Protein AF-A0A9E2ZC95-F1 (afdb_monomer_lite)

Secondary structure (DSSP, 8-state):
----TTGGGTEEEEEEEEETTEEEEEEEE--SS-EEEEEEEPPTTHHHHHHHHTT-EEEEEPPP---S---SSS-TTTTHHHHHS-S---EEEEPPPP-----

Foldseek 3Di:
DDDFPCVVVQKGKDFDDDDPQWTKIWIWGNDVVIDIDIDTDHPPCPVVVVCVVQVWAPKDKDQDDDDPCPPDDQDPCSCVSCNVPPPDIDIDIHHDDPPPPDD

Structure (mmCIF, N/CA/C/O backbone):
data_AF-A0A9E2ZC95-F1
#
_entry.id   AF-A0A9E2ZC95-F1
#
loop_
_atom_site.group_PDB
_atom_site.id
_atom_site.type_symbol
_atom_site.label_atom_id
_atom_site.label_alt_id
_atom_site.label_comp_id
_atom_site.label_asym_id
_atom_site.label_entity_id
_atom_site.label_seq_id
_atom_site.pdbx_PDB_ins_code
_atom_site.Cartn_x
_atom_site.Cartn_y
_atom_site.Cartn_z
_atom_site.occupancy
_atom_site.B_iso_or_equiv
_atom_site.auth_seq_id
_atom_site.auth_comp_id
_atom_site.auth_asym_id
_atom_site.auth_atom_id
_atom_site.pdbx_PDB_model_num
ATOM 1 N N . MET A 1 1 ? -8.201 3.610 -22.076 1.00 43.31 1 MET A N 1
ATOM 2 C CA . MET A 1 1 ? -7.500 2.478 -21.436 1.00 43.31 1 MET A CA 1
ATOM 3 C C . MET A 1 1 ? -6.668 3.065 -20.310 1.00 43.31 1 MET A C 1
ATOM 5 O O . MET A 1 1 ? -5.870 3.950 -20.583 1.00 43.31 1 MET A O 1
ATOM 9 N N . TRP A 1 2 ? -6.950 2.717 -19.057 1.00 46.53 2 TRP A N 1
ATOM 10 C CA . TRP A 1 2 ? -6.219 3.278 -17.915 1.00 46.53 2 TRP A CA 1
ATOM 11 C C . TRP A 1 2 ? -4.831 2.631 -17.837 1.00 46.53 2 TRP A C 1
ATOM 13 O O . TRP A 1 2 ? -4.737 1.433 -18.106 1.00 46.53 2 TRP A O 1
ATOM 23 N N . PRO A 1 3 ? -3.763 3.382 -17.525 1.00 52.94 3 PRO A N 1
ATOM 24 C CA . PRO A 1 3 ? -2.413 2.836 -17.533 1.00 52.94 3 PRO A CA 1
ATOM 25 C C . PRO A 1 3 ? -2.262 1.726 -16.488 1.00 52.94 3 PRO A C 1
ATOM 27 O O . PRO A 1 3 ? -2.708 1.861 -15.347 1.00 52.94 3 PRO A O 1
ATOM 30 N N . THR A 1 4 ? -1.616 0.632 -16.888 1.00 61.56 4 THR A N 1
ATOM 31 C CA . THR A 1 4 ? -1.231 -0.466 -16.002 1.00 61.56 4 THR A CA 1
ATOM 32 C C . THR A 1 4 ? -0.061 -0.011 -15.136 1.00 61.56 4 THR A C 1
ATOM 34 O O . THR A 1 4 ? 1.073 0.073 -15.604 1.00 61.56 4 THR A O 1
ATOM 37 N N . VAL A 1 5 ? -0.324 0.323 -13.876 1.00 70.00 5 VAL A N 1
ATOM 38 C CA . VAL A 1 5 ? 0.711 0.831 -12.968 1.00 70.00 5 VAL A CA 1
ATOM 39 C C . VAL A 1 5 ? 1.480 -0.359 -12.372 1.00 70.00 5 VAL A C 1
ATOM 41 O O . VAL A 1 5 ? 0.854 -1.325 -11.937 1.00 70.00 5 VAL A O 1
ATOM 44 N N . TYR A 1 6 ? 2.818 -0.270 -12.346 1.00 82.06 6 TYR A N 1
ATOM 45 C CA . TYR A 1 6 ? 3.763 -1.184 -11.666 1.00 82.06 6 TYR A CA 1
ATOM 46 C C . TYR A 1 6 ? 4.207 -2.477 -12.367 1.00 82.06 6 TYR A C 1
ATOM 48 O O . TYR A 1 6 ? 4.872 -3.284 -11.719 1.00 82.06 6 TYR A O 1
ATOM 56 N N . GLN A 1 7 ? 3.951 -2.679 -13.667 1.00 84.56 7 GLN A N 1
ATOM 57 C CA . GLN A 1 7 ? 4.381 -3.920 -14.349 1.00 84.56 7 GLN A CA 1
ATOM 58 C C . GLN A 1 7 ? 5.881 -4.201 -14.193 1.00 84.56 7 GLN A C 1
ATOM 60 O O . GLN A 1 7 ? 6.274 -5.336 -13.935 1.00 84.56 7 GLN A O 1
ATOM 65 N N . LYS A 1 8 ? 6.714 -3.153 -14.248 1.00 85.69 8 LYS A N 1
ATOM 66 C CA . LYS A 1 8 ? 8.166 -3.253 -14.022 1.00 85.69 8 LYS A CA 1
ATOM 67 C C . LYS A 1 8 ? 8.560 -3.724 -12.615 1.00 85.69 8 LYS A C 1
ATOM 69 O O . LYS A 1 8 ? 9.700 -4.112 -12.410 1.00 85.69 8 LYS A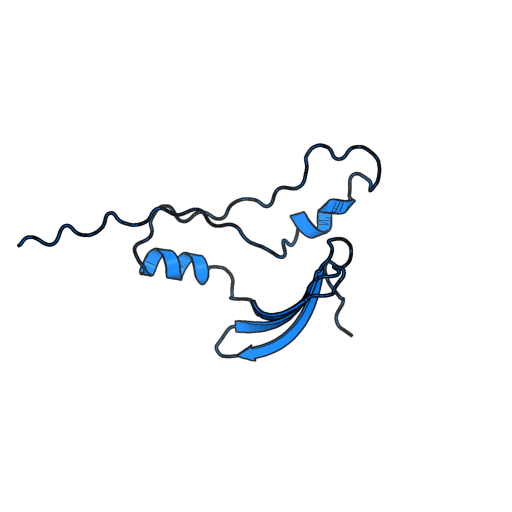 O 1
ATOM 74 N N . TYR A 1 9 ? 7.630 -3.715 -11.664 1.00 86.38 9 TYR A N 1
ATOM 75 C CA . TYR A 1 9 ? 7.806 -4.226 -10.304 1.00 86.38 9 TYR A CA 1
ATOM 76 C C . TYR A 1 9 ? 7.092 -5.574 -10.084 1.00 86.38 9 TYR A C 1
ATOM 78 O O . TYR A 1 9 ? 6.860 -5.960 -8.942 1.00 86.38 9 TYR A O 1
ATOM 86 N N . GLY A 1 10 ? 6.717 -6.283 -11.158 1.00 89.44 10 GLY A N 1
ATOM 87 C CA . GLY A 1 10 ? 6.141 -7.633 -11.086 1.00 89.44 10 GLY A CA 1
ATOM 88 C C . GLY A 1 10 ? 4.641 -7.681 -10.778 1.00 89.44 10 GLY A C 1
ATOM 89 O O . GLY A 1 10 ? 4.112 -8.733 -10.425 1.00 89.44 10 GLY A O 1
ATOM 90 N N . LEU A 1 11 ? 3.942 -6.554 -10.907 1.00 91.38 11 LEU A N 1
ATOM 91 C CA . LEU A 1 11 ? 2.546 -6.389 -10.510 1.00 91.38 11 LEU A CA 1
ATOM 92 C C . LEU A 1 11 ? 1.787 -5.600 -11.573 1.00 91.38 11 LEU A C 1
ATOM 94 O O . LEU A 1 11 ? 2.257 -4.587 -12.074 1.00 91.38 11 LEU A O 1
ATOM 98 N N . SER A 1 12 ? 0.555 -5.993 -11.849 1.00 92.12 12 SER A N 1
ATOM 99 C CA . SER A 1 12 ? -0.410 -5.125 -12.518 1.00 92.12 12 SER A CA 1
ATOM 100 C C . SER A 1 12 ? -1.721 -5.121 -11.760 1.00 92.12 12 SER A C 1
ATOM 102 O O . SER A 1 12 ? -2.066 -6.091 -11.087 1.00 92.12 12 SER A O 1
ATOM 104 N N . TYR A 1 13 ? -2.472 -4.033 -11.876 1.00 91.88 13 TYR A N 1
ATOM 105 C CA . TYR A 1 13 ? -3.841 -4.007 -11.393 1.00 91.88 13 TYR A CA 1
ATOM 106 C C . TYR A 1 13 ? -4.729 -3.159 -12.292 1.00 91.88 13 TYR A C 1
ATOM 108 O O . TYR A 1 13 ? -4.276 -2.247 -12.987 1.00 91.88 13 TYR A O 1
ATOM 116 N N . THR A 1 14 ? -6.020 -3.453 -12.239 1.00 92.75 14 THR A N 1
ATOM 117 C CA . THR A 1 14 ? -7.071 -2.664 -12.874 1.00 92.75 14 THR A CA 1
ATOM 118 C C . THR A 1 14 ? -8.137 -2.332 -11.842 1.00 92.75 14 THR A C 1
ATOM 120 O O . THR A 1 14 ? -8.482 -3.148 -10.988 1.00 92.75 14 THR A O 1
ATOM 123 N N . ARG A 1 15 ? -8.646 -1.100 -11.883 1.00 92.25 15 ARG A N 1
ATOM 124 C CA . ARG A 1 15 ? -9.795 -0.700 -11.066 1.00 92.25 15 ARG A CA 1
ATOM 125 C C . ARG A 1 15 ? -11.052 -1.345 -11.641 1.00 92.25 15 ARG A C 1
ATOM 127 O O . ARG A 1 15 ? -11.251 -1.297 -12.850 1.00 92.25 15 ARG A O 1
ATOM 134 N N . THR A 1 16 ? -11.887 -1.917 -10.780 1.00 94.62 16 THR A N 1
ATOM 135 C CA . THR A 1 16 ? -13.123 -2.601 -11.184 1.00 94.62 16 THR A CA 1
ATOM 136 C C . THR A 1 16 ? -14.349 -1.763 -10.822 1.00 94.62 16 THR A C 1
ATOM 138 O O . THR A 1 16 ? -14.798 -0.945 -11.618 1.00 94.62 16 THR A O 1
ATOM 141 N N . ARG A 1 17 ? -14.871 -1.912 -9.603 1.00 94.75 17 ARG A N 1
ATOM 142 C CA . ARG A 1 17 ? -16.103 -1.272 -9.117 1.00 94.75 17 ARG A CA 1
ATOM 143 C C . ARG A 1 17 ? -15.845 -0.450 -7.861 1.00 94.75 17 ARG A C 1
ATOM 145 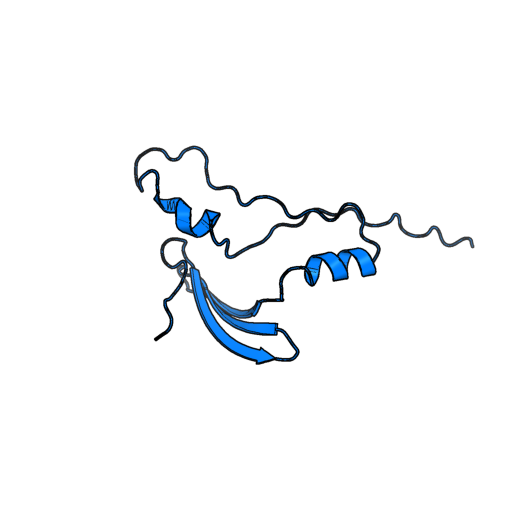O O . ARG A 1 17 ? -15.041 -0.848 -7.026 1.00 94.75 17 ARG A O 1
ATOM 152 N N . PHE A 1 18 ? -16.548 0.666 -7.694 1.00 95.38 18 PHE A N 1
ATOM 153 C CA . PHE A 1 18 ? -16.563 1.395 -6.425 1.00 95.38 18 PHE A CA 1
ATOM 154 C C . PHE A 1 18 ? -17.695 0.855 -5.542 1.00 95.38 18 PHE A C 1
ATOM 156 O O . PHE A 1 18 ? -18.839 0.799 -5.985 1.00 95.38 18 PHE A O 1
ATOM 163 N N . VAL A 1 19 ? -17.386 0.412 -4.320 1.00 94.50 19 VAL A N 1
ATOM 164 C CA . VAL A 1 19 ? -18.349 -0.253 -3.423 1.00 94.50 19 VAL A CA 1
ATOM 165 C C . VAL A 1 19 ? -18.162 0.246 -1.997 1.00 94.50 19 VAL A C 1
ATOM 167 O O . VAL A 1 19 ? -17.095 0.077 -1.407 1.00 94.50 19 VAL A O 1
ATOM 170 N N . SER A 1 20 ? -19.215 0.838 -1.427 1.00 92.75 20 SER A N 1
ATOM 171 C CA . SER A 1 20 ? -19.250 1.288 -0.025 1.00 92.75 20 SER A CA 1
ATOM 172 C C . SER A 1 20 ? -18.018 2.116 0.373 1.00 92.75 20 SER A C 1
ATOM 174 O O . SER A 1 20 ? -17.352 1.810 1.360 1.00 92.75 20 SER A O 1
ATOM 176 N N . GLY A 1 21 ? -17.657 3.116 -0.438 1.00 91.81 21 GLY A N 1
ATOM 177 C CA . GLY A 1 21 ? -16.522 4.002 -0.151 1.00 91.81 21 GLY A CA 1
ATOM 178 C C . GLY A 1 21 ? -15.136 3.441 -0.502 1.00 91.81 21 GLY A C 1
ATOM 179 O O . GLY A 1 21 ? -14.138 4.107 -0.246 1.00 91.81 21 GLY A O 1
ATOM 180 N N . ARG A 1 22 ? -15.048 2.239 -1.085 1.00 94.75 22 ARG A N 1
ATOM 181 C CA . ARG A 1 22 ? -13.789 1.582 -1.469 1.00 94.75 22 ARG A CA 1
ATOM 182 C C . ARG A 1 22 ? -13.686 1.381 -2.967 1.00 94.75 22 ARG A C 1
ATOM 184 O O . ARG A 1 22 ? -14.681 1.095 -3.632 1.00 94.75 22 ARG A O 1
ATOM 191 N N . GLN A 1 23 ? -12.462 1.409 -3.478 1.00 95.56 23 GLN A N 1
ATOM 192 C CA . GLN A 1 23 ? -12.183 1.062 -4.865 1.00 95.56 23 GLN A CA 1
ATOM 193 C C . GLN A 1 23 ? -11.851 -0.428 -4.980 1.00 95.56 23 GLN A C 1
ATOM 195 O O . GLN A 1 23 ? -10.803 -0.860 -4.519 1.00 95.56 23 GLN A O 1
ATOM 200 N N . GLY A 1 24 ? -12.709 -1.210 -5.629 1.00 96.00 24 GLY A N 1
ATOM 201 C CA . GLY A 1 24 ? -12.405 -2.584 -6.024 1.00 96.00 24 GLY A CA 1
ATOM 202 C C . GLY A 1 24 ? -11.308 -2.627 -7.085 1.00 96.00 24 GLY A C 1
ATOM 203 O O . GLY A 1 24 ? -11.240 -1.752 -7.959 1.00 96.00 24 GLY A O 1
ATOM 204 N N . VAL A 1 25 ? -10.449 -3.637 -7.003 1.00 94.56 25 VAL A N 1
ATOM 205 C CA . VAL A 1 25 ? -9.335 -3.857 -7.925 1.00 94.56 25 VAL A CA 1
ATOM 206 C C . VAL A 1 25 ? -9.208 -5.332 -8.280 1.00 94.56 25 VAL A C 1
ATOM 208 O O . VAL A 1 25 ? -9.429 -6.195 -7.435 1.00 94.56 25 VAL A O 1
ATOM 211 N N . HIS A 1 26 ? -8.833 -5.606 -9.524 1.00 95.00 26 HIS A N 1
ATOM 212 C CA . HIS A 1 26 ? -8.326 -6.905 -9.944 1.00 95.00 26 HIS A CA 1
ATOM 213 C C . HIS A 1 26 ? -6.809 -6.793 -10.071 1.00 95.00 26 HIS A C 1
ATOM 215 O O . HIS A 1 26 ? -6.318 -5.900 -10.767 1.00 95.00 26 HIS A O 1
ATOM 221 N N . VAL A 1 27 ? -6.080 -7.652 -9.365 1.00 93.62 27 VAL A N 1
ATOM 222 C CA . VAL A 1 27 ? -4.623 -7.626 -9.257 1.00 93.62 27 VAL A CA 1
ATOM 223 C C . VAL A 1 27 ? -4.047 -8.897 -9.865 1.00 93.62 27 VAL A C 1
ATOM 225 O O . VAL A 1 27 ? -4.525 -9.990 -9.581 1.00 93.62 27 VAL A O 1
ATOM 228 N N . ARG A 1 28 ? -2.989 -8.744 -10.663 1.00 94.44 28 ARG A N 1
ATOM 229 C CA . ARG A 1 28 ? -2.219 -9.833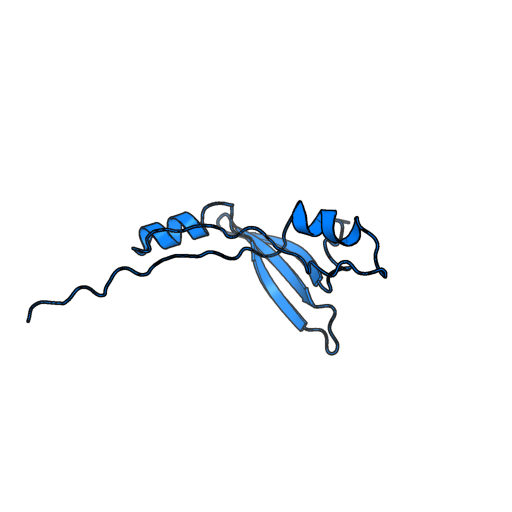 -11.264 1.00 94.44 28 ARG A CA 1
ATOM 230 C C . ARG A 1 28 ? -0.749 -9.682 -10.900 1.00 94.44 28 ARG A C 1
ATOM 232 O O . ARG A 1 28 ? -0.118 -8.687 -11.272 1.00 94.44 28 ARG A O 1
ATOM 239 N N . PHE A 1 29 ? -0.200 -10.692 -10.239 1.00 93.06 29 PHE A N 1
ATOM 240 C CA . PHE A 1 29 ? 1.238 -10.868 -10.091 1.00 93.06 29 PHE A CA 1
ATOM 241 C C . PHE A 1 29 ? 1.818 -11.483 -11.363 1.00 93.06 29 PHE A C 1
ATOM 243 O O . PHE A 1 29 ? 1.314 -12.479 -11.883 1.00 93.06 29 PHE A O 1
ATOM 250 N N . LEU A 1 30 ? 2.887 -10.874 -11.865 1.00 91.31 30 LEU A N 1
ATOM 251 C CA . LEU A 1 30 ? 3.591 -11.284 -13.079 1.00 91.31 30 LEU A CA 1
ATOM 252 C C . LEU A 1 30 ? 4.635 -12.369 -12.758 1.00 91.31 30 LEU A C 1
ATOM 254 O O . LEU A 1 30 ? 5.792 -12.266 -13.155 1.00 91.31 30 LEU A O 1
ATOM 258 N N . THR A 1 31 ? 4.223 -13.371 -11.981 1.00 91.56 31 THR A N 1
ATOM 259 C CA . THR A 1 31 ? 4.998 -14.568 -11.622 1.00 91.56 31 THR A CA 1
ATOM 260 C C . THR A 1 31 ? 4.720 -15.712 -12.599 1.00 91.56 31 THR A C 1
ATOM 262 O O . THR A 1 31 ? 3.811 -15.614 -13.425 1.00 91.56 31 THR A O 1
ATOM 265 N N . ASP A 1 32 ? 5.475 -16.808 -12.487 1.00 92.38 32 ASP A N 1
ATOM 266 C CA . ASP A 1 32 ? 5.195 -18.072 -13.178 1.00 92.38 32 ASP A CA 1
ATOM 267 C C . ASP A 1 32 ? 5.043 -19.219 -12.149 1.00 92.38 32 ASP A C 1
ATOM 269 O O . ASP A 1 32 ? 6.022 -19.546 -11.471 1.00 92.38 32 ASP A O 1
ATOM 273 N N . PRO A 1 33 ? 3.835 -19.789 -11.958 1.00 91.62 33 PRO A N 1
ATOM 274 C CA . PRO A 1 33 ? 2.583 -19.416 -12.617 1.00 91.62 33 PRO A CA 1
ATOM 275 C C . PRO A 1 33 ? 2.086 -18.030 -12.181 1.00 91.62 33 PRO A C 1
ATOM 277 O O . PRO A 1 33 ? 2.411 -17.531 -11.096 1.00 91.62 33 PRO A O 1
ATOM 280 N N . GLN A 1 34 ? 1.270 -17.405 -13.031 1.00 92.06 34 GLN A N 1
ATOM 281 C CA . GLN A 1 34 ? 0.619 -16.142 -12.688 1.00 92.06 34 GLN A CA 1
ATOM 282 C C . GLN A 1 34 ? -0.379 -16.348 -11.548 1.00 92.06 34 GLN A C 1
ATOM 284 O O . GLN A 1 34 ? -1.098 -17.347 -11.502 1.00 92.06 34 GLN A O 1
ATOM 289 N N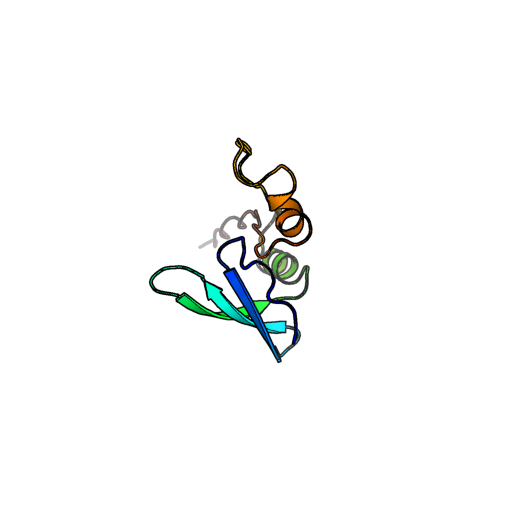 . VAL A 1 35 ? -0.437 -15.369 -10.646 1.00 95.31 35 VAL A N 1
ATOM 290 C CA . VAL A 1 35 ? -1.392 -15.343 -9.534 1.00 95.31 35 VAL A CA 1
ATOM 291 C C . VAL A 1 35 ? -2.282 -14.117 -9.673 1.00 95.31 35 VAL A C 1
ATOM 293 O O . VAL A 1 35 ? -1.794 -12.995 -9.823 1.00 95.31 35 VAL A O 1
ATOM 296 N N . GLU A 1 36 ? -3.592 -14.331 -9.595 1.00 95.88 36 GLU A N 1
ATOM 297 C CA . GLU A 1 36 ? -4.608 -13.289 -9.727 1.00 95.88 36 GLU A CA 1
ATOM 298 C C . GLU A 1 36 ? -5.552 -13.288 -8.525 1.00 95.88 36 GLU A C 1
ATOM 300 O O . GLU A 1 36 ? -5.879 -14.342 -7.978 1.00 95.88 36 GLU A O 1
ATOM 305 N N . PHE A 1 37 ? -5.988 -12.101 -8.101 1.00 95.44 37 PHE A N 1
ATOM 306 C CA . PHE A 1 37 ? -6.969 -11.953 -7.027 1.00 95.44 37 PHE A CA 1
ATOM 307 C C . PHE A 1 37 ? -7.743 -10.634 -7.119 1.00 95.44 37 PHE A C 1
ATOM 309 O O . PHE A 1 37 ? -7.271 -9.633 -7.665 1.00 95.44 37 PHE A O 1
ATOM 316 N N . GLU A 1 38 ? -8.940 -10.620 -6.533 1.00 96.25 38 GLU A N 1
ATOM 317 C CA . GLU A 1 38 ? -9.703 -9.394 -6.303 1.00 96.25 38 GLU A CA 1
ATOM 318 C C . GLU A 1 38 ? -9.387 -8.798 -4.929 1.00 96.25 38 GLU A C 1
ATOM 320 O O . GLU A 1 38 ? -9.203 -9.509 -3.940 1.00 96.25 38 GLU A O 1
ATOM 325 N N . GLY A 1 39 ? -9.372 -7.471 -4.851 1.00 93.50 39 GLY A N 1
ATOM 326 C CA . GLY A 1 39 ? -9.150 -6.746 -3.609 1.00 93.50 39 GLY A CA 1
ATOM 327 C C . GLY A 1 39 ? -9.824 -5.382 -3.588 1.00 93.50 39 GLY A C 1
ATOM 328 O O . GLY A 1 39 ? -10.568 -5.006 -4.496 1.00 93.50 39 GLY A O 1
ATOM 329 N N . PHE A 1 40 ? -9.535 -4.620 -2.535 1.00 94.88 40 PHE A N 1
ATOM 330 C CA . PHE A 1 40 ? -10.010 -3.251 -2.375 1.00 94.88 40 PHE A CA 1
ATOM 331 C C . PHE A 1 40 ? -8.867 -2.322 -1.978 1.00 94.88 40 PHE A C 1
ATOM 333 O O . PHE A 1 40 ? -8.099 -2.623 -1.066 1.00 94.88 40 PHE A O 1
ATOM 340 N N . PHE A 1 41 ? -8.819 -1.149 -2.599 1.00 92.38 41 PHE A N 1
ATOM 341 C CA . PHE A 1 41 ? -8.121 0.005 -2.056 1.00 92.38 41 PHE A CA 1
ATOM 342 C C . PHE A 1 41 ? -9.073 0.787 -1.159 1.00 92.38 41 PHE A C 1
ATOM 344 O O . PHE A 1 41 ? -10.145 1.241 -1.580 1.00 92.38 41 PHE A O 1
ATOM 351 N N . TRP A 1 42 ? -8.662 0.926 0.095 1.00 93.44 42 TRP A N 1
ATOM 352 C CA . TRP A 1 42 ? -9.333 1.762 1.075 1.00 93.44 42 TRP A CA 1
ATOM 353 C C . TRP A 1 42 ? -8.869 3.215 0.935 1.00 93.44 42 TRP A C 1
ATOM 355 O O . TRP A 1 42 ? -7.706 3.446 0.586 1.00 93.44 42 TRP A O 1
ATOM 365 N N . PRO A 1 43 ? -9.740 4.200 1.218 1.00 92.12 43 PRO A N 1
ATOM 366 C CA . PRO A 1 43 ? -9.315 5.587 1.350 1.00 92.12 43 PRO A CA 1
ATOM 367 C C . PRO A 1 43 ? -8.184 5.731 2.375 1.00 92.12 43 PRO A C 1
ATOM 369 O O . PRO A 1 43 ? -8.118 4.989 3.360 1.00 92.12 43 PRO A O 1
ATOM 372 N N . ALA A 1 44 ? -7.302 6.704 2.150 1.00 88.62 44 ALA A N 1
ATOM 373 C CA . ALA A 1 44 ? -6.215 7.001 3.076 1.00 88.62 44 ALA A CA 1
ATOM 374 C C . ALA A 1 44 ? -6.759 7.295 4.486 1.00 88.62 44 ALA A C 1
ATOM 376 O O . ALA A 1 44 ? -7.777 7.971 4.630 1.00 88.62 44 ALA A O 1
ATOM 377 N N . GLY A 1 45 ? -6.091 6.778 5.519 1.00 91.69 45 GLY A N 1
ATOM 378 C CA . GLY A 1 45 ? -6.479 6.976 6.916 1.00 91.69 45 GLY A CA 1
ATOM 379 C C . GLY A 1 45 ? -7.493 5.963 7.451 1.00 91.69 45 GLY A C 1
ATOM 380 O O . GLY A 1 45 ? -7.564 5.783 8.661 1.00 91.69 45 GLY A O 1
ATOM 381 N N . VAL A 1 46 ? -8.253 5.259 6.599 1.00 95.00 46 VAL A N 1
ATOM 382 C CA . VAL A 1 46 ? -9.292 4.326 7.079 1.00 95.00 46 VAL A CA 1
ATOM 383 C C . VAL A 1 46 ? -8.693 3.186 7.898 1.00 95.00 46 VAL A C 1
ATOM 385 O O . VAL A 1 46 ? -9.233 2.836 8.948 1.00 95.00 46 VAL A O 1
ATOM 388 N N . ILE A 1 47 ? -7.571 2.618 7.452 1.00 95.12 47 ILE A N 1
ATOM 389 C CA . ILE A 1 47 ? -6.909 1.528 8.177 1.00 95.12 47 ILE A CA 1
ATOM 390 C C . ILE A 1 47 ? -6.334 2.046 9.499 1.00 95.12 47 ILE A C 1
ATOM 392 O O . ILE A 1 47 ? -6.516 1.411 10.534 1.00 95.12 47 ILE A O 1
ATOM 396 N N . GLU A 1 48 ? -5.702 3.220 9.489 1.00 95.38 48 GLU A N 1
ATOM 397 C CA . GLU A 1 48 ? -5.146 3.862 10.677 1.00 95.38 48 GLU A CA 1
ATOM 398 C C . GLU A 1 48 ? -6.226 4.149 11.729 1.00 95.38 48 GLU A C 1
ATOM 400 O O . GLU A 1 48 ? -6.080 3.749 12.884 1.00 95.38 48 GLU A O 1
ATOM 405 N N . THR A 1 49 ? -7.336 4.775 11.328 1.00 95.19 49 THR A N 1
ATOM 406 C CA . THR A 1 49 ? -8.481 5.042 12.208 1.00 95.19 49 THR A CA 1
ATOM 407 C C . THR A 1 49 ? -9.078 3.747 12.745 1.00 95.19 49 THR A C 1
ATOM 409 O O . THR A 1 49 ? -9.353 3.660 13.937 1.00 95.19 49 THR A O 1
ATOM 412 N N . THR A 1 50 ? -9.221 2.719 11.904 1.00 95.56 50 THR A N 1
ATOM 413 C CA . THR A 1 50 ? -9.769 1.421 12.328 1.00 95.56 50 THR A CA 1
ATOM 414 C C . THR A 1 50 ? -8.888 0.761 13.388 1.00 95.56 50 THR A C 1
ATOM 416 O O . THR A 1 50 ? -9.405 0.260 14.383 1.00 95.56 50 THR A O 1
ATOM 419 N N . LEU A 1 51 ? -7.562 0.799 13.221 1.00 95.81 51 LEU A N 1
ATOM 420 C CA . LEU A 1 51 ? -6.621 0.282 14.217 1.00 95.81 51 LEU A CA 1
ATOM 421 C C . LEU A 1 51 ? -6.751 1.031 15.550 1.00 95.81 51 LEU A C 1
ATOM 423 O O . LEU A 1 51 ? -6.829 0.393 16.598 1.00 95.81 51 LEU A O 1
ATOM 427 N N . VAL A 1 52 ? -6.835 2.364 15.518 1.00 95.69 52 VAL A N 1
ATOM 428 C CA . VAL A 1 52 ? -7.037 3.177 16.730 1.00 95.69 52 VAL A CA 1
ATOM 429 C C . VAL A 1 52 ? -8.362 2.833 17.414 1.00 95.69 52 VAL A C 1
ATOM 431 O O . VAL A 1 52 ? -8.383 2.593 18.619 1.00 95.69 52 VAL A O 1
ATOM 434 N N . SER A 1 53 ? -9.460 2.746 16.660 1.00 95.44 53 SER A N 1
ATOM 435 C CA . SER A 1 53 ? -10.772 2.364 17.196 1.00 95.44 53 SER A CA 1
ATOM 436 C C . SER A 1 53 ? -10.792 0.944 17.768 1.00 95.44 53 SER A C 1
ATOM 438 O O . SER A 1 53 ? -11.525 0.683 18.715 1.00 95.44 53 SER A O 1
ATOM 440 N N . ALA A 1 54 ? -9.962 0.042 17.242 1.00 95.44 54 ALA A N 1
ATOM 441 C CA . ALA A 1 54 ? -9.768 -1.305 17.773 1.00 95.44 54 ALA A CA 1
ATOM 442 C C . ALA A 1 54 ? -8.840 -1.357 19.008 1.00 95.44 54 ALA A C 1
ATOM 444 O O . ALA A 1 54 ? -8.510 -2.442 19.481 1.00 95.44 54 ALA A O 1
ATOM 445 N N . GLY A 1 55 ? -8.402 -0.207 19.534 1.00 95.50 55 GLY A N 1
ATOM 446 C CA . GLY A 1 55 ? -7.573 -0.115 20.737 1.00 95.50 55 GLY A CA 1
ATOM 447 C C . GLY A 1 55 ? -6.068 -0.238 20.488 1.00 95.50 55 GLY A C 1
ATOM 448 O O . GLY A 1 55 ? -5.295 -0.311 21.444 1.00 95.50 55 GLY A O 1
ATOM 449 N N . PHE A 1 56 ? -5.614 -0.243 19.231 1.00 96.62 56 PHE A N 1
ATOM 450 C CA . PHE A 1 56 ? -4.184 -0.186 18.947 1.00 96.62 56 PHE A CA 1
ATOM 451 C C . PHE A 1 56 ? -3.635 1.218 19.203 1.00 96.62 56 PHE A C 1
ATOM 453 O O . PHE A 1 56 ? -4.253 2.233 18.884 1.00 96.62 56 PHE A O 1
ATOM 460 N N . THR A 1 57 ? -2.416 1.275 19.730 1.00 95.94 57 THR A N 1
ATOM 461 C CA . THR A 1 57 ? -1.710 2.527 20.023 1.00 95.94 57 THR A CA 1
ATOM 462 C C . THR A 1 57 ? -0.434 2.650 19.198 1.00 95.94 57 THR A C 1
ATOM 464 O O . THR A 1 57 ? 0.095 1.669 18.670 1.00 95.94 57 THR A O 1
ATOM 467 N N . GLY A 1 58 ? 0.070 3.880 19.056 1.00 95.19 58 GLY A N 1
ATOM 468 C CA . GLY A 1 58 ? 1.305 4.144 18.314 1.00 95.19 58 GLY A CA 1
ATOM 469 C C . GLY A 1 58 ? 1.235 3.742 16.838 1.00 95.19 58 GLY A C 1
ATOM 470 O O . GLY A 1 58 ? 2.242 3.289 16.293 1.00 95.19 58 GLY A O 1
ATOM 471 N N . VAL A 1 59 ? 0.057 3.873 16.215 1.00 96.62 59 VAL A N 1
ATOM 472 C CA . VAL A 1 59 ? -0.165 3.548 14.801 1.00 96.62 59 VAL A CA 1
ATOM 473 C C . VAL A 1 59 ? 0.673 4.482 13.930 1.00 96.62 59 VAL A C 1
ATOM 475 O O . VAL A 1 59 ? 0.492 5.697 13.943 1.00 96.62 59 VAL A O 1
ATOM 478 N N . GLN A 1 60 ? 1.621 3.913 13.190 1.00 95.88 60 GLN A N 1
ATOM 479 C CA . GLN A 1 60 ? 2.556 4.648 12.345 1.00 95.88 60 GLN A CA 1
ATOM 480 C C . GLN A 1 60 ? 2.759 3.931 11.017 1.00 95.88 60 GLN A C 1
ATOM 482 O O . GLN A 1 60 ? 3.222 2.784 10.974 1.00 95.88 60 GLN A O 1
ATOM 487 N N . ARG A 1 61 ? 2.492 4.642 9.922 1.00 93.75 61 ARG A N 1
ATOM 488 C CA . ARG A 1 61 ? 2.855 4.187 8.582 1.00 93.75 61 ARG A CA 1
ATOM 489 C C . ARG A 1 61 ? 4.372 4.204 8.425 1.00 93.75 61 ARG A C 1
ATOM 491 O O . ARG A 1 61 ? 5.033 5.176 8.780 1.00 93.75 61 ARG A O 1
ATOM 498 N N . GLN A 1 62 ? 4.920 3.111 7.914 1.00 94.69 62 GLN A N 1
ATOM 499 C CA . GLN A 1 62 ? 6.344 2.993 7.640 1.00 94.69 62 GLN A CA 1
ATOM 500 C C . GLN A 1 62 ? 6.651 3.551 6.244 1.00 94.69 62 GLN A C 1
ATOM 502 O O . GLN A 1 62 ? 5.858 3.341 5.318 1.00 94.69 62 GLN A O 1
ATOM 507 N N . PRO A 1 63 ? 7.785 4.253 6.070 1.00 91.81 63 PRO A N 1
ATOM 508 C CA . PRO A 1 63 ? 8.212 4.693 4.752 1.00 91.81 63 PRO A CA 1
ATOM 509 C C . PRO A 1 63 ? 8.469 3.477 3.860 1.00 91.81 63 PRO A C 1
ATOM 511 O O . PRO A 1 63 ? 8.995 2.458 4.316 1.00 91.81 63 PRO A O 1
ATOM 514 N N . THR A 1 64 ? 8.115 3.594 2.581 1.00 90.69 64 THR A N 1
ATOM 515 C CA . THR A 1 64 ? 8.493 2.586 1.586 1.00 90.69 64 THR A CA 1
ATOM 516 C C . THR A 1 64 ? 9.999 2.644 1.394 1.00 90.69 64 THR A C 1
ATOM 518 O O . THR A 1 64 ? 10.569 3.722 1.235 1.00 90.69 64 THR A O 1
ATOM 521 N N . LYS A 1 65 ? 10.645 1.483 1.454 1.00 88.00 65 LYS A N 1
ATOM 522 C CA . LYS A 1 65 ? 12.081 1.335 1.234 1.00 88.00 65 LYS A CA 1
ATOM 523 C C . LYS A 1 65 ? 12.291 0.475 0.001 1.00 88.00 65 LYS A C 1
ATOM 525 O O . LYS A 1 65 ? 11.536 -0.466 -0.226 1.00 88.00 65 LYS A O 1
ATOM 530 N N . VAL A 1 66 ? 13.328 0.798 -0.753 1.00 85.44 66 VAL A N 1
ATOM 531 C CA . VAL A 1 66 ? 13.825 -0.011 -1.866 1.00 85.44 66 VAL A CA 1
ATOM 532 C C . VAL A 1 66 ? 15.240 -0.490 -1.530 1.00 85.44 66 VAL A C 1
ATOM 534 O O . VAL A 1 66 ? 15.868 0.113 -0.651 1.00 85.44 66 VAL A O 1
ATOM 537 N N . PRO A 1 67 ? 15.728 -1.581 -2.145 1.00 82.88 67 PRO A N 1
ATOM 538 C CA . PRO A 1 67 ? 17.081 -2.080 -1.905 1.00 82.88 67 PRO A CA 1
ATOM 539 C C . PRO A 1 67 ? 18.136 -0.977 -2.086 1.00 82.88 67 PRO A C 1
ATOM 541 O O . PRO A 1 67 ? 18.049 -0.171 -3.013 1.00 82.88 67 PRO A O 1
ATOM 544 N N . GLY A 1 68 ? 19.078 -0.892 -1.140 1.00 68.88 68 GLY A N 1
ATOM 545 C CA . GLY A 1 68 ? 20.102 0.161 -1.096 1.00 68.88 68 GLY A CA 1
ATOM 546 C C . GLY A 1 68 ? 21.312 -0.129 -1.985 1.00 68.88 68 GLY A C 1
ATOM 547 O O . GLY A 1 68 ? 22.006 0.793 -2.408 1.00 68.88 68 GLY A O 1
ATOM 548 N N . ASP A 1 69 ? 21.529 -1.398 -2.317 1.00 67.56 69 ASP A N 1
ATOM 549 C CA . ASP A 1 69 ? 22.411 -1.873 -3.375 1.00 67.56 69 ASP A CA 1
ATOM 550 C C . ASP A 1 69 ? 21.744 -1.642 -4.737 1.00 67.56 69 ASP A C 1
ATOM 552 O O . ASP A 1 69 ? 21.443 -2.557 -5.495 1.00 67.56 69 ASP A O 1
ATOM 556 N N . ILE A 1 70 ? 21.545 -0.370 -5.090 1.00 56.94 70 ILE A N 1
ATOM 557 C CA . ILE A 1 70 ? 21.131 0.061 -6.438 1.00 56.94 70 ILE A CA 1
ATOM 558 C C . ILE A 1 70 ? 22.317 -0.119 -7.413 1.00 56.94 70 ILE A C 1
ATOM 560 O O . ILE A 1 70 ? 22.584 0.719 -8.277 1.00 56.94 70 ILE A O 1
ATOM 564 N N . SER A 1 71 ? 23.100 -1.191 -7.250 1.00 46.56 71 SER A N 1
ATOM 565 C CA . SER A 1 71 ? 24.243 -1.491 -8.089 1.00 46.56 71 SER A CA 1
ATOM 566 C C . SER A 1 71 ? 23.743 -1.887 -9.477 1.00 46.56 71 SER A C 1
ATOM 568 O O . SER A 1 71 ? 23.328 -3.009 -9.752 1.00 46.56 71 SER A O 1
ATOM 570 N N . THR A 1 72 ? 23.842 -0.900 -10.360 1.00 52.97 72 THR A N 1
ATOM 571 C CA . THR A 1 72 ? 24.314 -1.002 -11.746 1.00 52.97 72 THR A CA 1
ATOM 572 C C . THR A 1 72 ? 23.372 -1.461 -12.857 1.00 52.97 72 THR A C 1
ATOM 574 O O . THR A 1 72 ? 23.622 -1.043 -13.981 1.00 52.97 72 THR A O 1
ATOM 577 N N . GLU A 1 73 ? 22.279 -2.195 -12.626 1.00 58.94 73 GLU A N 1
ATOM 578 C CA . GLU A 1 73 ? 21.521 -2.737 -13.780 1.00 58.94 73 GLU A CA 1
ATOM 579 C C . GLU A 1 73 ? 20.345 -1.883 -14.287 1.00 58.94 73 GLU A C 1
ATOM 581 O O . GLU A 1 73 ? 20.121 -1.808 -15.492 1.00 58.94 73 GLU A O 1
ATOM 586 N N . GLN A 1 74 ? 19.588 -1.215 -13.411 1.00 65.00 74 GLN A N 1
ATOM 587 C CA . GLN A 1 74 ? 18.295 -0.602 -13.791 1.00 65.00 74 GLN A CA 1
ATOM 588 C C . GLN A 1 74 ? 18.287 0.939 -13.744 1.00 65.00 74 GLN A C 1
ATOM 590 O O . GLN A 1 74 ? 17.322 1.579 -14.167 1.00 65.00 74 GLN A O 1
ATOM 595 N N . GLY A 1 75 ? 19.387 1.542 -13.279 1.00 65.88 75 GLY A N 1
ATOM 596 C CA . GLY A 1 75 ? 19.570 2.992 -13.178 1.00 65.88 75 GLY A CA 1
ATOM 597 C C . GLY A 1 75 ? 18.947 3.620 -11.925 1.00 65.88 75 GLY A C 1
ATOM 598 O O . GLY A 1 75 ? 18.030 3.083 -11.308 1.00 65.88 75 GLY A O 1
ATOM 599 N N . SER A 1 76 ? 19.438 4.805 -11.552 1.00 69.12 76 SER A N 1
ATOM 600 C CA . SER A 1 76 ? 19.080 5.497 -10.300 1.00 69.12 76 SER A CA 1
ATOM 601 C C . SER A 1 76 ? 17.601 5.879 -10.166 1.00 69.12 76 SER A C 1
ATOM 603 O O . SER A 1 76 ? 17.146 6.106 -9.052 1.00 69.12 76 SER A O 1
ATOM 605 N N . ARG A 1 77 ? 16.852 5.925 -11.275 1.00 82.38 77 ARG A N 1
ATOM 606 C CA . ARG A 1 77 ? 15.437 6.339 -11.325 1.00 82.38 77 ARG A CA 1
ATOM 607 C C . ARG A 1 77 ? 14.439 5.187 -11.374 1.00 82.38 77 ARG A C 1
ATOM 609 O O . ARG A 1 77 ? 13.232 5.418 -11.424 1.00 82.38 77 ARG A O 1
ATOM 616 N N . PHE A 1 78 ? 14.910 3.940 -11.403 1.00 84.56 78 PHE A N 1
ATOM 617 C CA . PHE A 1 78 ? 14.030 2.781 -11.563 1.00 84.56 78 PHE A CA 1
ATOM 618 C C . PHE A 1 78 ? 12.909 2.754 -10.512 1.00 84.56 78 PHE A C 1
ATOM 620 O O . PHE A 1 78 ? 11.757 2.444 -10.830 1.00 84.56 78 PHE A O 1
ATOM 627 N N . TRP A 1 79 ? 13.232 3.150 -9.281 1.00 86.12 79 TRP A N 1
ATOM 628 C CA . TRP A 1 79 ? 12.353 3.105 -8.117 1.00 86.12 79 TRP A CA 1
ATOM 629 C C . TRP A 1 79 ? 11.510 4.366 -7.883 1.00 86.12 79 TRP A C 1
ATOM 631 O O . TRP A 1 79 ? 10.652 4.343 -7.001 1.00 86.12 79 TRP A O 1
ATOM 641 N N . ASP A 1 80 ? 11.703 5.438 -8.657 1.00 88.00 80 ASP A N 1
ATOM 642 C CA . ASP A 1 80 ? 11.072 6.743 -8.400 1.00 88.00 80 ASP A CA 1
ATOM 643 C C . ASP A 1 80 ? 9.541 6.651 -8.359 1.00 88.00 80 ASP A C 1
ATOM 645 O O . ASP A 1 80 ? 8.903 7.188 -7.456 1.00 88.00 80 ASP A O 1
ATOM 649 N N . GLU A 1 81 ? 8.937 5.913 -9.294 1.00 87.00 81 GLU A N 1
ATOM 650 C CA . GLU A 1 81 ? 7.482 5.716 -9.333 1.00 87.00 81 GLU A CA 1
ATOM 651 C C . GLU A 1 81 ? 6.965 4.933 -8.123 1.00 87.00 81 GLU A C 1
ATOM 653 O O . GLU A 1 81 ? 5.906 5.265 -7.591 1.00 87.00 81 GLU A O 1
ATOM 658 N N . LEU A 1 82 ? 7.703 3.912 -7.672 1.00 87.50 82 LEU A N 1
ATOM 659 C CA . LEU A 1 82 ? 7.328 3.138 -6.490 1.00 87.50 82 LEU A CA 1
ATOM 660 C C . LEU A 1 82 ? 7.430 3.980 -5.216 1.00 87.50 82 LEU A C 1
ATOM 662 O O . LEU A 1 82 ? 6.570 3.875 -4.348 1.00 87.50 82 LEU A O 1
ATOM 666 N N . LEU A 1 83 ? 8.465 4.813 -5.101 1.00 88.50 83 LEU A N 1
ATOM 667 C CA . LEU A 1 83 ? 8.656 5.702 -3.955 1.00 88.50 83 LEU A CA 1
ATOM 668 C C . LEU A 1 83 ? 7.616 6.829 -3.929 1.00 88.50 83 LEU A C 1
ATOM 670 O O . LEU A 1 83 ? 7.111 7.165 -2.859 1.00 88.50 83 LEU A O 1
ATOM 674 N N . ALA A 1 84 ? 7.264 7.381 -5.093 1.00 88.94 84 ALA A N 1
ATOM 675 C CA . ALA A 1 84 ? 6.248 8.424 -5.219 1.00 88.94 84 ALA A CA 1
ATOM 676 C C . ALA A 1 84 ? 4.824 7.889 -5.007 1.00 88.94 84 ALA A C 1
ATOM 678 O O . ALA A 1 84 ? 3.968 8.589 -4.466 1.00 88.94 84 ALA A O 1
ATOM 679 N N . ASN A 1 85 ? 4.562 6.653 -5.429 1.00 86.88 85 ASN A N 1
ATOM 680 C CA . ASN A 1 85 ? 3.260 6.017 -5.309 1.00 86.88 85 ASN A CA 1
ATOM 681 C C . ASN A 1 85 ? 3.445 4.528 -4.963 1.00 86.88 85 ASN A C 1
ATOM 683 O O . ASN A 1 85 ? 3.507 3.699 -5.867 1.00 86.88 85 ASN A O 1
ATOM 687 N N . PRO A 1 86 ? 3.555 4.151 -3.680 1.00 88.50 86 PRO A N 1
ATOM 688 C CA . PRO A 1 86 ? 3.711 2.752 -3.287 1.00 88.50 86 PRO A CA 1
ATOM 689 C C . PRO A 1 86 ? 2.420 1.945 -3.472 1.00 88.50 86 PRO A C 1
ATOM 691 O O . PRO A 1 86 ? 1.351 2.378 -3.043 1.00 88.50 86 PRO A O 1
ATOM 694 N N . TYR A 1 87 ? 2.510 0.731 -4.027 1.00 86.69 87 TYR A N 1
ATOM 695 C CA . TYR A 1 87 ? 1.356 -0.180 -4.128 1.00 86.69 87 TYR A CA 1
ATOM 696 C C . TYR A 1 87 ? 1.045 -0.933 -2.823 1.00 86.69 87 TYR A C 1
ATOM 698 O O . TYR A 1 87 ? 0.034 -1.628 -2.735 1.00 86.69 87 TYR A O 1
ATOM 706 N N . PHE A 1 88 ? 1.900 -0.802 -1.807 1.00 86.62 88 PHE A N 1
ATOM 707 C CA . PHE A 1 88 ? 1.707 -1.383 -0.483 1.00 86.62 88 PHE A CA 1
ATOM 708 C C . PHE A 1 88 ? 1.990 -0.354 0.614 1.00 86.62 88 PHE A C 1
ATOM 710 O O . PHE A 1 88 ? 2.688 0.640 0.414 1.00 86.62 88 PHE A O 1
ATOM 717 N N . ALA A 1 89 ? 1.441 -0.600 1.800 1.00 90.25 89 ALA A N 1
A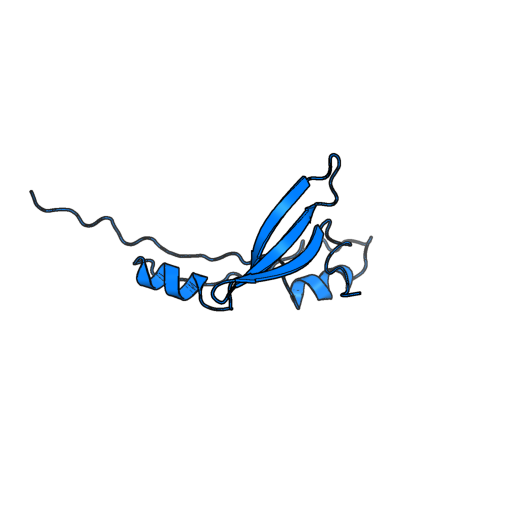TOM 718 C CA . ALA A 1 89 ? 1.692 0.199 2.987 1.00 90.25 89 ALA A CA 1
ATOM 719 C C . ALA A 1 89 ? 1.950 -0.734 4.166 1.00 90.25 89 ALA A C 1
ATOM 721 O O . ALA A 1 89 ? 1.120 -1.584 4.480 1.00 90.25 89 ALA A O 1
ATOM 722 N N . ALA A 1 90 ? 3.089 -0.557 4.829 1.00 93.38 90 ALA A N 1
ATOM 723 C CA . ALA A 1 90 ? 3.356 -1.214 6.097 1.00 93.38 90 ALA A CA 1
ATOM 724 C C . ALA A 1 90 ? 2.962 -0.276 7.243 1.00 93.38 90 ALA A C 1
ATOM 726 O O . ALA A 1 90 ? 3.297 0.912 7.236 1.00 93.38 90 ALA A O 1
ATOM 727 N N . LEU A 1 91 ? 2.261 -0.812 8.236 1.00 95.19 91 LEU A N 1
ATOM 728 C CA . LEU A 1 91 ? 1.858 -0.102 9.445 1.00 95.19 91 LEU A CA 1
ATOM 729 C C . LEU A 1 91 ? 2.494 -0.792 10.647 1.00 95.19 91 LEU A C 1
ATOM 731 O O . LEU A 1 91 ? 2.503 -2.017 10.740 1.00 95.19 91 LEU A O 1
ATOM 735 N N . ARG A 1 92 ? 3.014 0.003 11.578 1.00 96.44 92 ARG A N 1
ATOM 736 C CA . ARG A 1 92 ? 3.437 -0.455 12.900 1.00 96.44 92 ARG A CA 1
ATOM 737 C C . ARG A 1 92 ? 2.423 0.039 13.916 1.00 96.44 92 ARG A C 1
ATOM 739 O O . ARG A 1 92 ? 2.068 1.211 13.889 1.00 96.44 92 ARG A O 1
ATOM 746 N N . ALA A 1 93 ? 2.003 -0.833 14.820 1.00 96.88 93 ALA A N 1
ATOM 747 C CA . ALA A 1 93 ? 1.137 -0.487 15.937 1.00 96.88 93 ALA A CA 1
ATOM 748 C C . ALA A 1 93 ? 1.447 -1.393 17.134 1.00 96.88 93 ALA A C 1
ATOM 750 O O . ALA A 1 93 ? 2.097 -2.429 16.984 1.00 96.88 93 ALA A O 1
ATOM 751 N N . ARG A 1 94 ? 0.992 -1.001 18.323 1.00 96.38 94 ARG A N 1
ATOM 752 C CA . ARG A 1 94 ? 1.051 -1.817 19.540 1.00 96.38 94 ARG A CA 1
ATOM 753 C C . ARG A 1 94 ? -0.364 -2.208 19.933 1.00 96.38 94 ARG A C 1
ATOM 755 O O . ARG A 1 94 ? -1.231 -1.339 20.016 1.00 96.38 94 ARG A O 1
ATOM 762 N N . ALA A 1 95 ? -0.585 -3.497 20.169 1.00 89.81 95 ALA A N 1
ATOM 763 C CA . ALA A 1 95 ? -1.834 -3.955 20.759 1.00 89.81 95 ALA A CA 1
ATOM 764 C C . ALA A 1 95 ? -1.962 -3.388 22.180 1.00 89.81 95 ALA A C 1
ATOM 766 O O . ALA A 1 95 ? -0.956 -3.242 22.884 1.00 89.81 95 ALA A O 1
ATOM 767 N N . ALA A 1 96 ? -3.186 -3.072 22.600 1.00 77.25 96 ALA A N 1
ATOM 768 C CA . ALA A 1 96 ? -3.453 -2.875 24.016 1.00 77.25 96 ALA A CA 1
ATOM 769 C C . ALA A 1 96 ? -3.088 -4.161 24.774 1.00 77.25 96 ALA A C 1
ATOM 771 O O . ALA A 1 96 ? -3.281 -5.266 24.258 1.00 77.25 96 ALA A O 1
ATOM 772 N N . ALA A 1 97 ? -2.552 -4.025 25.990 1.00 70.50 97 ALA A N 1
ATOM 773 C CA . ALA A 1 97 ? -2.439 -5.176 26.875 1.00 70.50 97 ALA A CA 1
ATOM 774 C C . ALA A 1 97 ? -3.842 -5.788 27.039 1.00 70.50 97 ALA A C 1
ATOM 776 O O . ALA A 1 97 ? -4.806 -5.023 27.168 1.00 70.50 97 ALA A O 1
ATOM 777 N N . PRO A 1 98 ? -3.988 -7.124 26.996 1.00 63.94 98 PRO A N 1
ATOM 778 C CA . PRO A 1 98 ? -5.280 -7.739 27.247 1.00 63.94 98 PRO A CA 1
ATOM 779 C C . PRO A 1 98 ? -5.781 -7.243 28.602 1.00 63.94 98 PRO A C 1
ATOM 781 O O . PRO A 1 98 ? -5.021 -7.220 29.572 1.00 63.94 98 PRO A O 1
ATOM 784 N N . ALA A 1 99 ? -7.038 -6.802 28.657 1.00 59.84 99 ALA A N 1
ATOM 785 C CA . ALA A 1 99 ? -7.658 -6.462 29.923 1.00 59.84 99 ALA A CA 1
ATOM 786 C C . ALA A 1 99 ? -7.582 -7.707 30.8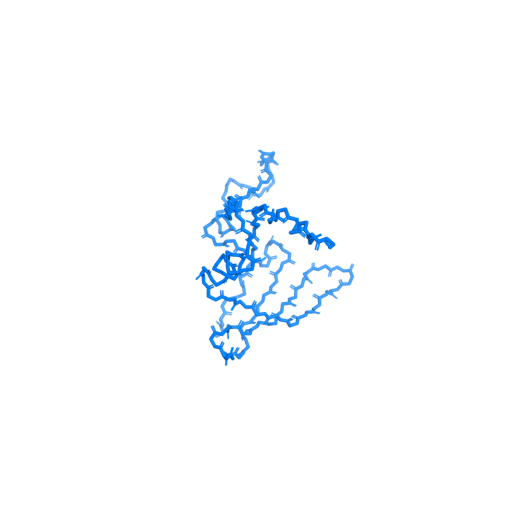14 1.00 59.84 99 ALA A C 1
ATOM 788 O O . ALA A 1 99 ? -8.157 -8.747 30.490 1.00 59.84 99 ALA A O 1
ATOM 789 N N . THR A 1 100 ? -6.835 -7.624 31.912 1.00 55.66 100 THR A N 1
ATOM 790 C CA . THR A 1 100 ? -6.932 -8.588 33.000 1.00 55.66 100 THR A CA 1
ATOM 791 C C . THR A 1 100 ? -8.358 -8.486 33.517 1.00 55.66 100 THR A C 1
ATOM 793 O O . THR A 1 100 ? -8.691 -7.543 34.231 1.00 55.66 100 THR A O 1
ATOM 796 N N . HIS A 1 101 ? -9.231 -9.400 33.097 1.00 47.78 101 HIS A N 1
ATOM 797 C CA . HIS A 1 101 ? -10.540 -9.540 33.717 1.00 47.78 101 HIS A CA 1
ATOM 798 C C . HIS A 1 101 ? -10.306 -9.897 35.193 1.00 47.78 101 HIS A C 1
ATOM 800 O O . HIS A 1 101 ? -9.686 -10.933 35.452 1.00 47.78 101 HIS A O 1
ATOM 806 N N . PRO A 1 102 ? -10.730 -9.063 36.160 1.00 57.59 102 PRO A N 1
ATOM 807 C CA . PRO A 1 102 ? -10.789 -9.515 37.539 1.00 57.59 102 PRO A CA 1
ATOM 808 C C . PRO A 1 102 ? -11.823 -10.646 37.614 1.00 57.59 102 PRO A C 1
ATOM 810 O O . PRO A 1 102 ? -12.912 -10.520 37.046 1.00 57.59 102 PRO A O 1
ATOM 813 N N . MET A 1 103 ? -11.432 -11.760 38.240 1.00 49.59 103 MET A N 1
ATOM 814 C CA . MET A 1 103 ? -12.352 -12.832 38.638 1.00 49.59 103 MET A CA 1
ATOM 815 C C . MET A 1 103 ? -13.338 -12.342 39.694 1.00 49.59 103 MET A C 1
ATOM 817 O O . MET A 1 103 ? -12.929 -11.495 40.523 1.00 49.59 103 MET A O 1
#

pLDDT: mean 85.12, std 14.43, range [43.31, 96.88]

Radius of gyration: 18.14 Å; chains: 1; bounding box: 44×28×60 Å

Sequence (103 aa):
MWPTVYQKYGLSYTRTRFVSGRQGVHVRFLTDPQVEFEGFFWPAGVIETTLVSAGFTGVQRQPTKVPGDISTEQGSRFWDELLANPYFAALRARAAAPATHPM